Protein AF-A0A957XDF9-F1 (afdb_monomer_lite)

Sequence (101 aa):
LGELSLLGKLYEIPEYLFFYRNHEQQSWREYSTKRAVLAWYDPNRQHHFAFPQWRLLNKHLVSIQRVPLSAYERFRCYLCMGWWMRKRWRKLAKSLVLQEV

Radius of gyration: 17.84 Å; chains: 1; bounding box: 30×38×39 Å

Structure (mmCIF, N/CA/C/O backbone):
data_AF-A0A957XDF9-F1
#
_entry.id   AF-A0A957XDF9-F1
#
loop_
_atom_site.group_PDB
_atom_site.id
_atom_site.type_symbol
_atom_site.label_atom_id
_atom_site.label_alt_id
_atom_site.label_comp_id
_atom_site.label_asym_id
_atom_site.label_entity_id
_atom_site.label_seq_id
_atom_site.pdbx_PDB_ins_code
_atom_site.Cartn_x
_atom_site.Cartn_y
_atom_site.Cartn_z
_atom_site.occupancy
_atom_site.B_iso_or_equiv
_atom_site.auth_seq_id
_atom_site.auth_comp_id
_atom_site.auth_asym_id
_atom_site.auth_atom_id
_atom_site.pdbx_PDB_model_num
ATOM 1 N N . LEU A 1 1 ? -6.158 -3.031 0.840 1.00 73.81 1 LEU A N 1
ATOM 2 C CA . LEU A 1 1 ? -5.785 -3.105 2.272 1.00 73.81 1 LEU A CA 1
ATOM 3 C C . LEU A 1 1 ? -5.938 -1.771 2.996 1.00 73.81 1 LEU A C 1
ATOM 5 O O . LEU A 1 1 ? -6.633 -1.770 3.994 1.00 73.81 1 LEU A O 1
ATOM 9 N N . GLY A 1 2 ? -5.391 -0.651 2.497 1.00 85.75 2 GLY A N 1
ATOM 10 C CA . GLY A 1 2 ? -5.456 0.641 3.209 1.00 85.75 2 GLY A CA 1
ATOM 11 C C . GLY A 1 2 ? -6.854 1.075 3.681 1.00 85.75 2 GLY A C 1
ATOM 12 O O . GLY A 1 2 ? -7.014 1.436 4.836 1.00 85.75 2 GLY A O 1
ATOM 13 N N . GLU A 1 3 ? -7.877 0.987 2.826 1.00 92.75 3 GLU A N 1
ATOM 14 C CA . GLU A 1 3 ? -9.262 1.318 3.211 1.00 92.75 3 GLU A CA 1
ATOM 15 C C . GLU A 1 3 ? -9.826 0.371 4.278 1.00 92.75 3 GLU A C 1
ATOM 17 O O . GLU A 1 3 ? -10.375 0.820 5.276 1.00 92.75 3 GLU A O 1
ATOM 22 N N . LEU A 1 4 ? -9.613 -0.939 4.111 1.00 93.31 4 LEU A N 1
ATOM 23 C CA . LEU A 1 4 ? -10.065 -1.957 5.064 1.00 93.31 4 LEU A CA 1
ATOM 24 C C . LEU A 1 4 ? -9.437 -1.759 6.446 1.00 93.31 4 LEU A C 1
ATOM 26 O O . LEU A 1 4 ? -10.129 -1.863 7.449 1.00 93.31 4 LEU A O 1
ATOM 30 N N . SER A 1 5 ? -8.152 -1.398 6.505 1.00 91.94 5 SER A N 1
ATOM 31 C CA . SER A 1 5 ? -7.483 -1.109 7.778 1.00 91.94 5 SER A CA 1
ATOM 32 C C . SER A 1 5 ? -7.993 0.155 8.475 1.00 91.94 5 SER A C 1
ATOM 34 O O . SER A 1 5 ? -7.788 0.299 9.674 1.00 91.94 5 SER A O 1
ATOM 36 N N . LEU A 1 6 ? -8.632 1.079 7.746 1.00 93.94 6 LEU A N 1
ATOM 37 C CA . LEU A 1 6 ? -9.265 2.259 8.344 1.00 93.94 6 LEU A CA 1
ATOM 38 C C . LEU A 1 6 ? -10.668 1.946 8.885 1.00 93.94 6 LEU A C 1
ATOM 40 O O . LEU A 1 6 ? -11.140 2.657 9.763 1.00 93.94 6 LEU A O 1
ATOM 44 N N . LEU A 1 7 ? -11.325 0.898 8.375 1.00 93.81 7 LEU A N 1
ATOM 45 C CA . LEU A 1 7 ? -12.642 0.455 8.843 1.00 93.81 7 LEU A CA 1
ATOM 46 C C . LEU A 1 7 ? -12.572 -0.337 10.155 1.00 93.81 7 LEU A C 1
ATOM 48 O O . LEU A 1 7 ? -13.564 -0.411 10.873 1.00 93.81 7 LEU A O 1
ATOM 52 N N . GLY A 1 8 ? -11.423 -0.930 10.478 1.00 91.62 8 GLY A N 1
ATOM 53 C CA . GLY A 1 8 ? -11.257 -1.676 11.717 1.00 91.62 8 GLY A CA 1
ATOM 54 C C . GLY A 1 8 ? -10.022 -2.567 11.735 1.00 91.62 8 GLY A C 1
ATOM 55 O O . GLY A 1 8 ? -9.216 -2.593 10.803 1.00 91.62 8 GLY A O 1
ATOM 56 N N . LYS A 1 9 ? -9.875 -3.309 12.836 1.00 92.50 9 LYS A N 1
ATOM 57 C CA . LYS A 1 9 ? -8.794 -4.283 13.010 1.00 92.50 9 LYS A CA 1
ATOM 58 C C . LYS A 1 9 ? -9.053 -5.508 12.135 1.00 92.50 9 LYS A C 1
ATOM 60 O O . LYS A 1 9 ? -10.155 -6.046 12.127 1.00 92.50 9 LYS A O 1
ATOM 65 N N . LEU A 1 10 ? -8.015 -5.955 11.435 1.00 92.00 10 LEU A N 1
ATOM 66 C CA . LEU A 1 10 ? -8.023 -7.239 10.742 1.00 92.00 10 LEU A CA 1
ATOM 67 C C . LEU A 1 10 ? -7.738 -8.339 11.769 1.00 92.00 10 LEU A C 1
ATOM 69 O O . LEU A 1 10 ? -6.777 -8.224 12.529 1.00 92.00 10 LEU A O 1
ATOM 73 N N . TYR A 1 11 ? -8.583 -9.366 11.798 1.00 93.56 11 TYR A N 1
ATOM 74 C CA . TYR A 1 11 ? -8.391 -10.548 12.632 1.00 93.56 11 TYR A CA 1
ATOM 75 C C . TYR A 1 11 ? -7.767 -11.662 11.793 1.00 93.56 11 TYR A C 1
ATOM 77 O O . TYR A 1 11 ? -8.221 -11.926 10.678 1.00 93.56 11 TYR A O 1
ATOM 85 N N . GLU A 1 12 ? -6.712 -12.274 12.318 1.00 93.75 12 GLU A N 1
ATOM 86 C CA . GLU A 1 12 ? -6.029 -13.391 11.674 1.00 93.75 12 GLU A CA 1
ATOM 87 C C . GLU A 1 12 ? -6.658 -14.711 12.115 1.00 93.75 12 GLU A C 1
ATOM 89 O O . GLU A 1 12 ? -6.923 -14.926 13.296 1.00 93.75 12 GLU A O 1
ATOM 94 N N . ILE A 1 13 ? -6.901 -15.578 11.139 1.00 96.19 13 ILE A N 1
ATOM 95 C CA . ILE A 1 13 ? -7.430 -16.922 11.338 1.00 96.19 13 ILE A CA 1
ATOM 96 C C . ILE A 1 13 ? -6.217 -17.864 11.413 1.00 96.19 13 ILE A C 1
ATOM 98 O O . ILE A 1 13 ? -5.388 -17.810 10.501 1.00 96.19 13 ILE A O 1
ATOM 102 N N . PRO A 1 14 ? -6.063 -18.676 12.476 1.00 95.88 14 PRO A N 1
ATOM 103 C CA . PRO A 1 14 ? -4.861 -19.490 12.675 1.00 95.88 14 PRO A CA 1
ATOM 104 C C . PRO A 1 14 ? -4.713 -20.627 11.650 1.00 95.88 14 PRO A C 1
ATOM 106 O O . PRO A 1 14 ? -3.627 -21.183 11.495 1.00 95.88 14 PRO A O 1
ATOM 109 N N . GLU A 1 15 ? -5.784 -20.988 10.946 1.00 96.56 15 GLU A N 1
ATOM 110 C CA . GLU A 1 15 ? -5.788 -22.033 9.932 1.00 96.56 15 GLU A CA 1
ATOM 111 C C . GLU A 1 15 ? -5.203 -21.569 8.587 1.00 96.56 15 GLU A C 1
ATOM 113 O O . GLU A 1 15 ? -5.510 -20.497 8.058 1.00 96.56 15 GLU A O 1
ATOM 118 N N . TYR A 1 16 ? -4.421 -22.444 7.952 1.00 94.38 16 TYR A N 1
ATOM 119 C CA . TYR A 1 16 ? -3.948 -22.235 6.585 1.00 94.38 16 TYR A CA 1
ATOM 120 C C . TYR A 1 16 ? -5.077 -22.475 5.577 1.00 94.38 16 TYR A C 1
ATOM 122 O O . TYR A 1 16 ? -5.343 -23.606 5.176 1.00 94.38 16 TYR A O 1
ATOM 130 N N . LEU A 1 17 ? -5.729 -21.397 5.138 1.00 94.50 17 LEU A N 1
ATOM 131 C CA . LEU A 1 17 ? -6.836 -21.473 4.175 1.00 94.50 17 LEU A CA 1
ATOM 132 C C . LEU A 1 17 ? -6.381 -21.662 2.718 1.00 94.50 17 LEU A C 1
ATOM 134 O O . LEU A 1 17 ? -7.158 -22.114 1.881 1.00 94.50 17 LEU A O 1
ATOM 138 N N . PHE A 1 18 ? -5.134 -21.306 2.395 1.00 93.44 18 PHE A N 1
ATOM 139 C CA . PHE A 1 18 ? -4.609 -21.364 1.032 1.00 93.44 18 PHE A CA 1
ATOM 140 C C . PHE A 1 18 ? -3.162 -21.849 1.016 1.00 93.44 18 PHE A C 1
ATOM 142 O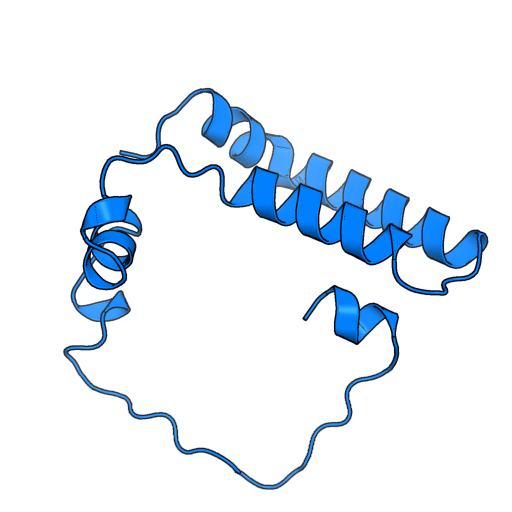 O . PHE A 1 18 ? -2.322 -21.353 1.766 1.00 93.44 18 PHE A O 1
ATOM 149 N N . PHE A 1 19 ? -2.848 -22.755 0.090 1.00 93.50 19 PHE A N 1
ATOM 150 C CA . PHE A 1 19 ? -1.473 -23.142 -0.208 1.00 93.50 19 PHE A CA 1
ATOM 151 C C . PHE A 1 19 ? -0.935 -22.300 -1.362 1.00 93.50 19 PHE A C 1
ATOM 153 O O . PHE A 1 19 ? -1.499 -22.273 -2.458 1.00 93.50 19 PHE A O 1
ATOM 160 N N . TYR A 1 20 ? 0.178 -21.610 -1.124 1.00 91.44 20 TYR A N 1
ATOM 161 C CA . TYR A 1 20 ? 0.860 -20.857 -2.167 1.00 91.44 20 TYR A CA 1
ATOM 162 C C . TYR A 1 20 ? 1.565 -21.812 -3.137 1.00 91.44 20 TYR A C 1
ATOM 164 O O . TYR A 1 20 ? 2.473 -22.548 -2.749 1.00 91.44 20 TYR A O 1
ATOM 172 N N . ARG A 1 21 ? 1.186 -21.784 -4.421 1.00 91.31 21 ARG A N 1
ATOM 173 C CA . ARG A 1 21 ? 1.891 -22.540 -5.462 1.00 91.31 21 ARG A CA 1
ATOM 174 C C . ARG A 1 21 ? 3.178 -21.817 -5.833 1.00 91.31 21 ARG A C 1
ATOM 176 O O . ARG A 1 21 ? 3.127 -20.795 -6.507 1.00 91.31 21 ARG A O 1
ATOM 183 N N . ASN A 1 22 ? 4.310 -22.387 -5.441 1.00 91.25 22 ASN A N 1
ATOM 184 C CA . ASN A 1 22 ? 5.646 -21.897 -5.752 1.00 91.25 22 ASN A CA 1
ATOM 185 C C . ASN A 1 22 ? 6.238 -22.695 -6.934 1.00 91.25 22 ASN A C 1
ATOM 187 O O . ASN A 1 22 ? 6.464 -23.891 -6.790 1.00 91.25 22 ASN A O 1
ATOM 191 N N . HIS A 1 23 ? 6.465 -22.064 -8.091 1.00 91.19 23 HIS A N 1
ATOM 192 C CA . HIS A 1 23 ? 7.048 -22.710 -9.280 1.00 91.19 23 HIS A CA 1
ATOM 193 C C . HIS A 1 23 ? 7.961 -21.744 -10.051 1.00 91.19 23 HIS A C 1
ATOM 195 O O . HIS A 1 23 ? 7.982 -20.545 -9.768 1.00 91.19 23 HIS A O 1
ATOM 201 N N . GLU A 1 24 ? 8.756 -22.258 -10.988 1.00 89.69 24 GLU A N 1
ATOM 202 C CA . GLU A 1 24 ? 9.759 -21.461 -11.708 1.00 89.69 24 GLU A CA 1
ATOM 203 C C . GLU A 1 24 ? 9.122 -20.462 -12.681 1.00 89.69 24 GLU A C 1
ATOM 205 O O . GLU A 1 24 ? 9.479 -19.290 -12.641 1.00 89.69 24 GLU A O 1
ATOM 210 N N . GLN A 1 25 ? 8.085 -20.862 -13.430 1.00 89.00 25 GLN A N 1
ATOM 211 C CA . GLN A 1 25 ? 7.411 -19.987 -14.410 1.00 89.00 25 GLN A CA 1
ATOM 212 C C . GLN A 1 25 ? 6.466 -18.937 -13.790 1.00 89.00 25 GLN A C 1
ATOM 214 O O . GLN A 1 25 ? 5.500 -18.497 -14.416 1.00 89.00 25 GLN A O 1
ATOM 219 N N . GLN A 1 26 ? 6.662 -18.563 -12.526 1.00 90.69 26 GLN A N 1
ATOM 220 C CA . GLN A 1 26 ? 5.908 -17.458 -11.945 1.00 90.69 26 GLN A CA 1
ATOM 221 C C . GLN A 1 26 ? 6.331 -16.153 -12.614 1.00 90.69 26 GLN A C 1
ATOM 223 O O . GLN A 1 26 ? 7.518 -15.883 -12.754 1.00 90.69 26 GLN A O 1
ATOM 228 N N . SER A 1 27 ? 5.370 -15.297 -12.962 1.00 88.62 27 SER A N 1
ATOM 229 C CA . SER A 1 27 ? 5.640 -14.070 -13.726 1.00 88.62 27 SER A CA 1
ATOM 230 C C . SER A 1 27 ? 6.698 -13.159 -13.095 1.00 88.62 27 SER A C 1
ATOM 232 O O . SER A 1 27 ? 7.507 -12.569 -13.797 1.00 88.62 27 SER A O 1
ATOM 234 N N . TRP A 1 28 ? 6.761 -13.069 -11.768 1.00 83.94 28 TRP A N 1
ATOM 235 C CA . TRP A 1 28 ? 7.770 -12.259 -11.077 1.00 83.94 28 TRP A CA 1
ATOM 236 C C . TRP A 1 28 ? 9.169 -12.902 -11.017 1.00 83.94 28 TRP A C 1
ATOM 238 O O . TRP A 1 28 ? 10.117 -12.216 -10.642 1.00 83.94 28 TRP A O 1
ATOM 248 N N . ARG A 1 29 ? 9.297 -14.194 -11.349 1.00 87.75 29 ARG A N 1
ATOM 249 C CA . ARG A 1 29 ? 10.575 -14.911 -11.498 1.00 87.75 29 ARG A CA 1
ATOM 250 C C . ARG A 1 29 ? 11.054 -14.920 -12.938 1.00 87.75 29 ARG A C 1
ATOM 252 O O . ARG A 1 29 ? 12.225 -14.662 -13.182 1.00 87.75 29 ARG A O 1
ATOM 259 N N . GLU A 1 30 ? 10.132 -15.183 -13.858 1.00 88.56 30 GLU A N 1
ATOM 260 C CA . GLU A 1 30 ? 10.396 -15.247 -15.295 1.00 88.56 30 GLU A CA 1
ATOM 261 C C . GLU A 1 30 ? 10.831 -13.882 -15.852 1.00 88.56 30 GLU A C 1
ATOM 263 O O . GLU A 1 30 ? 11.717 -13.790 -16.698 1.00 88.56 30 GLU A O 1
ATOM 268 N N . TYR A 1 31 ? 10.238 -12.792 -15.352 1.00 87.38 31 TYR A N 1
ATOM 269 C CA . TYR A 1 31 ? 10.498 -11.445 -15.851 1.00 87.38 31 TYR A CA 1
ATOM 270 C C . TYR A 1 31 ? 11.263 -10.593 -14.834 1.00 87.38 31 TYR A C 1
ATOM 272 O O . TYR A 1 31 ? 10.795 -10.329 -13.727 1.00 87.38 31 TYR A O 1
ATOM 280 N N . SER A 1 32 ? 12.422 -10.076 -15.248 1.00 82.56 32 SER A N 1
ATOM 281 C CA . SER A 1 32 ? 13.307 -9.253 -14.410 1.00 82.56 32 SER A CA 1
ATOM 282 C C . SER A 1 32 ? 12.831 -7.806 -14.231 1.00 82.56 32 SER A C 1
ATOM 284 O O . SER A 1 32 ? 13.202 -7.142 -13.259 1.00 82.56 32 SER A O 1
ATOM 286 N N . THR A 1 33 ? 11.996 -7.297 -15.143 1.00 83.81 33 THR A N 1
ATOM 287 C CA . THR A 1 33 ? 11.499 -5.916 -15.103 1.00 83.81 33 THR A CA 1
ATOM 288 C C . THR A 1 33 ? 10.013 -5.861 -14.786 1.00 83.81 33 THR A C 1
ATOM 290 O O . THR A 1 33 ? 9.205 -6.664 -15.254 1.00 83.81 33 THR A O 1
ATOM 293 N N . LYS A 1 34 ? 9.609 -4.835 -14.029 1.00 79.00 34 LYS A N 1
ATOM 294 C CA . LYS A 1 34 ? 8.192 -4.598 -13.715 1.00 79.00 34 LYS A CA 1
ATOM 295 C C . LYS A 1 34 ? 7.349 -4.398 -14.970 1.00 79.00 34 LYS A C 1
ATOM 297 O O . LYS A 1 34 ? 6.181 -4.766 -14.971 1.00 79.00 34 LYS A O 1
ATOM 302 N N . ARG A 1 35 ? 7.930 -3.819 -16.023 1.00 78.50 35 ARG A N 1
ATOM 303 C CA . ARG A 1 35 ? 7.253 -3.618 -17.303 1.00 78.50 35 ARG A CA 1
ATOM 304 C C . ARG A 1 35 ? 6.964 -4.943 -18.001 1.00 78.50 35 ARG A C 1
ATOM 306 O O . ARG A 1 35 ? 5.845 -5.126 -18.460 1.00 78.50 35 ARG A O 1
ATOM 313 N N . ALA A 1 36 ? 7.926 -5.864 -18.023 1.00 83.56 36 ALA A N 1
ATO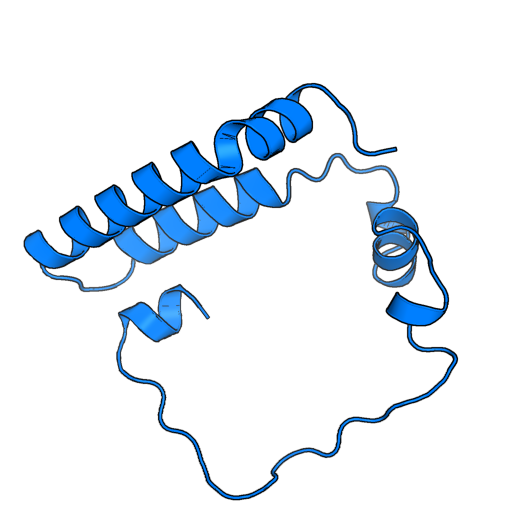M 314 C CA . ALA A 1 36 ? 7.726 -7.195 -18.584 1.00 83.56 36 ALA A CA 1
ATOM 315 C C . ALA A 1 36 ? 6.689 -7.998 -17.779 1.00 83.56 36 ALA A C 1
ATOM 317 O O . ALA A 1 36 ? 5.777 -8.570 -18.367 1.00 83.56 36 ALA A O 1
ATOM 318 N N . VAL A 1 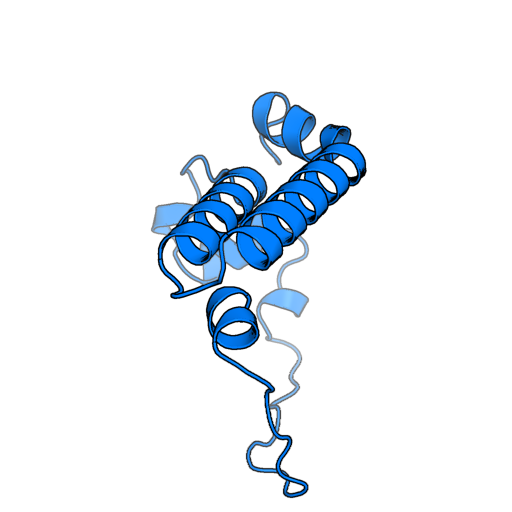37 ? 6.730 -7.925 -16.440 1.00 86.50 37 VAL A N 1
ATOM 319 C CA . VAL A 1 37 ? 5.675 -8.507 -15.586 1.00 86.50 37 VAL A CA 1
ATOM 320 C C . VAL A 1 37 ? 4.301 -7.910 -15.918 1.00 86.50 37 VAL A C 1
ATOM 322 O O . VAL A 1 37 ? 3.324 -8.640 -16.038 1.00 86.50 37 VAL A O 1
ATOM 325 N N . LEU A 1 38 ? 4.194 -6.587 -16.070 1.00 83.31 38 LEU A N 1
ATOM 326 C CA . LEU A 1 38 ? 2.926 -5.928 -16.405 1.00 83.31 38 LEU A CA 1
ATOM 327 C C . LEU A 1 38 ? 2.417 -6.303 -17.801 1.00 83.31 38 LEU A C 1
ATOM 329 O O . LEU A 1 38 ? 1.219 -6.529 -17.945 1.00 83.31 38 LEU A O 1
ATOM 333 N N . ALA A 1 39 ? 3.304 -6.394 -18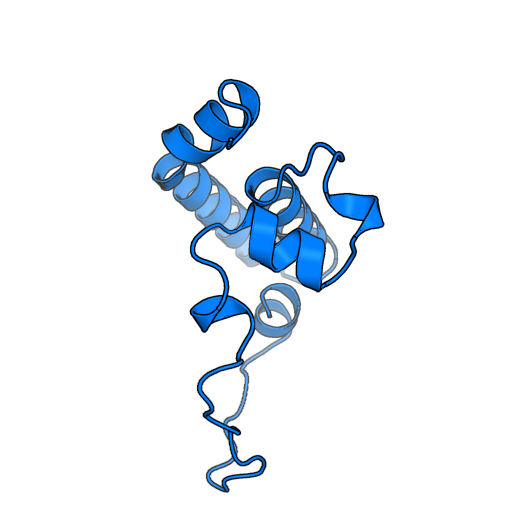.794 1.00 84.88 39 ALA A N 1
ATOM 334 C CA . ALA A 1 39 ? 2.964 -6.832 -20.147 1.00 84.88 39 ALA A CA 1
ATOM 335 C C . ALA A 1 39 ? 2.486 -8.293 -20.173 1.00 84.88 39 ALA A C 1
ATOM 337 O O . ALA A 1 39 ? 1.596 -8.624 -20.948 1.00 84.88 39 ALA A O 1
ATOM 338 N N . TRP A 1 40 ? 3.011 -9.144 -19.285 1.00 86.44 40 TRP A N 1
ATOM 339 C CA . TRP A 1 40 ? 2.508 -10.506 -19.099 1.00 86.44 40 TRP A CA 1
ATOM 340 C C . TRP A 1 40 ? 1.068 -10.539 -18.565 1.00 86.44 40 TRP A C 1
ATOM 342 O O . TRP A 1 40 ? 0.276 -11.370 -18.997 1.00 86.44 40 TRP A O 1
ATOM 352 N N . TYR A 1 41 ? 0.703 -9.628 -17.652 1.00 86.25 41 TYR A N 1
ATOM 353 C CA . TYR A 1 41 ? -0.671 -9.532 -17.135 1.00 86.25 41 TYR A CA 1
ATOM 354 C C . TYR A 1 41 ? -1.654 -8.899 -18.127 1.00 86.25 41 TYR A C 1
ATOM 356 O O . TYR A 1 41 ? -2.814 -9.298 -18.175 1.00 86.25 41 TYR A O 1
ATOM 364 N N . ASP A 1 42 ? -1.226 -7.871 -18.855 1.00 86.38 42 ASP A N 1
ATOM 365 C CA . ASP A 1 42 ? -2.049 -7.162 -19.835 1.00 86.38 42 ASP A CA 1
ATOM 366 C C . ASP A 1 42 ? -1.144 -6.628 -20.961 1.00 86.38 42 ASP A C 1
ATOM 368 O O . ASP A 1 42 ? -0.521 -5.568 -20.797 1.00 86.38 42 ASP A O 1
ATOM 372 N N . PRO A 1 43 ? -1.065 -7.335 -22.106 1.00 83.62 43 PRO A N 1
ATOM 373 C CA . PRO A 1 43 ? -0.207 -6.947 -23.226 1.00 83.62 43 PRO A CA 1
ATOM 374 C C . PRO A 1 43 ? -0.527 -5.548 -23.758 1.00 83.62 43 PRO A C 1
ATOM 376 O O . PRO A 1 43 ? 0.371 -4.802 -24.147 1.00 83.62 43 PRO A O 1
ATOM 379 N N . ASN A 1 44 ? -1.796 -5.133 -23.686 1.00 82.06 44 ASN A N 1
ATOM 380 C CA . ASN A 1 44 ? -2.223 -3.824 -24.169 1.00 82.06 44 ASN A CA 1
ATOM 381 C C . ASN A 1 44 ? -1.679 -2.687 -23.293 1.00 82.06 44 ASN A C 1
ATOM 383 O O . ASN A 1 44 ? -1.559 -1.558 -23.758 1.00 82.06 44 ASN A O 1
ATOM 387 N N . ARG A 1 45 ? -1.290 -2.958 -22.037 1.00 71.62 45 ARG A N 1
ATOM 388 C CA . ARG A 1 45 ? -0.725 -1.958 -21.110 1.00 71.62 45 ARG A CA 1
ATOM 389 C C . ARG A 1 45 ? 0.774 -1.740 -21.255 1.00 71.62 45 ARG A C 1
ATOM 391 O O . ARG A 1 45 ? 1.307 -0.858 -20.582 1.00 71.62 45 ARG A O 1
ATOM 398 N N . GLN A 1 46 ? 1.451 -2.466 -22.145 1.00 67.12 46 GLN A N 1
ATOM 399 C CA . GLN A 1 46 ? 2.900 -2.371 -22.335 1.00 67.12 46 GLN A CA 1
ATOM 400 C C . GLN A 1 46 ? 3.379 -0.962 -22.734 1.00 67.12 46 GLN A C 1
ATOM 402 O O . GLN A 1 46 ? 4.525 -0.604 -22.443 1.00 67.12 46 GLN A O 1
ATOM 407 N N . HIS A 1 47 ? 2.520 -0.156 -23.365 1.00 63.41 47 HIS A N 1
ATOM 408 C CA . HIS A 1 47 ? 2.851 1.185 -23.871 1.00 63.41 47 HIS A CA 1
ATOM 409 C C . HIS A 1 47 ? 2.151 2.329 -23.126 1.00 63.41 47 HIS A C 1
ATOM 411 O O . HIS A 1 47 ? 2.366 3.494 -23.454 1.00 63.41 47 HIS A O 1
ATOM 417 N N . HIS A 1 48 ? 1.338 2.028 -22.110 1.00 65.12 48 HIS A N 1
ATOM 418 C CA . HIS A 1 48 ? 0.639 3.066 -21.360 1.00 65.12 48 HIS A CA 1
ATOM 419 C C . HIS A 1 48 ? 1.507 3.641 -20.244 1.00 65.12 48 HIS A C 1
ATOM 421 O O . HIS A 1 48 ? 2.124 2.921 -19.458 1.00 65.12 48 HIS A O 1
ATOM 427 N N . PHE A 1 49 ? 1.475 4.966 -20.129 1.00 66.94 49 PHE A N 1
ATOM 428 C CA . PHE A 1 49 ? 2.061 5.696 -19.016 1.00 66.94 49 PHE A CA 1
ATOM 429 C C . PHE A 1 49 ? 1.344 5.326 -17.717 1.00 66.94 49 PHE A C 1
ATOM 431 O O . PHE A 1 49 ? 0.245 5.800 -17.422 1.00 66.94 49 PHE A O 1
ATOM 438 N N . ALA A 1 50 ? 1.965 4.456 -16.927 1.00 70.12 50 ALA A N 1
ATOM 439 C CA . ALA A 1 50 ? 1.511 4.167 -15.583 1.00 70.12 50 ALA A CA 1
ATOM 440 C C . ALA A 1 50 ? 2.244 5.084 -14.602 1.00 70.12 50 ALA A C 1
ATOM 442 O O . ALA A 1 50 ? 3.471 5.137 -14.586 1.00 70.12 50 ALA A O 1
ATOM 443 N N . PHE A 1 51 ? 1.495 5.724 -13.702 1.00 82.00 51 PHE A N 1
ATOM 444 C CA . PHE A 1 51 ? 2.043 6.401 -12.525 1.00 82.00 51 PHE A CA 1
ATOM 445 C C . PHE A 1 51 ? 1.639 5.634 -11.256 1.00 82.00 51 PHE A C 1
ATOM 447 O O . PHE A 1 51 ? 0.754 6.086 -10.521 1.00 82.00 51 PHE A O 1
ATOM 454 N N . PRO A 1 52 ? 2.221 4.448 -10.965 1.00 82.38 52 PRO A N 1
ATOM 455 C CA . PRO A 1 52 ? 1.730 3.592 -9.888 1.00 82.38 52 PRO A CA 1
ATOM 456 C C . PRO A 1 52 ? 1.779 4.273 -8.523 1.00 82.38 52 PRO A C 1
ATOM 458 O O . PRO A 1 52 ? 0.861 4.106 -7.728 1.00 82.38 52 PRO A O 1
ATOM 461 N N . GLN A 1 53 ? 2.827 5.059 -8.259 1.00 87.38 53 GLN A N 1
ATOM 462 C CA . GLN A 1 53 ? 3.029 5.715 -6.966 1.00 87.38 53 GLN A CA 1
ATOM 463 C C . GLN A 1 53 ? 2.048 6.872 -6.750 1.00 87.38 53 GLN A C 1
ATOM 465 O O . GLN A 1 53 ? 1.461 6.974 -5.675 1.00 87.38 53 GLN A O 1
ATOM 470 N N . TRP A 1 54 ? 1.813 7.688 -7.781 1.00 89.44 54 TRP A N 1
ATOM 471 C CA . TRP A 1 54 ? 0.812 8.758 -7.747 1.00 89.44 54 TRP A CA 1
ATOM 472 C C . TRP A 1 54 ? -0.605 8.204 -7.662 1.00 89.44 54 TRP A C 1
ATOM 474 O O . TRP A 1 54 ? -1.406 8.664 -6.852 1.00 89.44 54 TRP A O 1
ATOM 484 N N . ARG A 1 55 ? -0.901 7.152 -8.434 1.00 89.81 55 ARG A N 1
ATOM 485 C CA . ARG A 1 55 ? -2.184 6.454 -8.352 1.00 89.81 55 ARG A CA 1
ATOM 486 C C . ARG A 1 55 ? -2.406 5.880 -6.956 1.00 89.81 55 ARG A C 1
ATOM 488 O O . ARG A 1 55 ? -3.500 6.019 -6.424 1.00 89.81 55 ARG A O 1
ATOM 495 N N . LEU A 1 56 ? -1.386 5.266 -6.357 1.00 90.25 56 LEU A N 1
ATOM 496 C CA . LEU A 1 56 ? -1.459 4.727 -5.000 1.00 90.25 56 LEU A CA 1
ATOM 497 C C . LEU A 1 56 ? -1.711 5.832 -3.965 1.00 90.25 56 LEU A C 1
ATOM 499 O O . LEU A 1 56 ? -2.594 5.671 -3.127 1.00 90.25 56 LEU A O 1
ATOM 503 N N . LEU A 1 57 ? -0.993 6.957 -4.058 1.00 92.94 57 LEU A N 1
ATOM 504 C CA . LEU A 1 57 ? -1.213 8.121 -3.197 1.00 92.94 57 LEU A CA 1
ATOM 505 C C . LEU A 1 57 ? -2.659 8.616 -3.308 1.00 92.94 57 LEU A C 1
ATOM 507 O O . LEU A 1 57 ? -3.343 8.723 -2.295 1.00 92.94 57 LEU A O 1
ATOM 511 N N . ASN A 1 58 ? -3.149 8.838 -4.531 1.00 93.81 58 ASN A N 1
ATOM 512 C CA . ASN A 1 58 ? -4.521 9.284 -4.758 1.00 93.81 58 ASN A CA 1
ATOM 513 C C . ASN A 1 58 ? -5.543 8.296 -4.174 1.00 93.81 58 ASN A C 1
ATOM 515 O O . ASN A 1 58 ? -6.465 8.697 -3.472 1.00 93.81 58 ASN A O 1
ATOM 519 N N . LYS A 1 59 ? -5.354 6.988 -4.393 1.00 95.06 59 LYS A N 1
ATOM 520 C CA . LYS A 1 59 ? -6.244 5.967 -3.824 1.00 95.06 59 LYS A CA 1
ATOM 521 C C . LYS A 1 59 ? -6.256 6.003 -2.296 1.00 95.06 59 LYS A C 1
ATOM 523 O O . LYS A 1 59 ? -7.332 5.909 -1.724 1.00 95.06 59 LYS A O 1
ATOM 528 N N . HIS A 1 60 ? -5.115 6.214 -1.640 1.00 94.81 60 HIS A N 1
ATOM 529 C CA . HIS A 1 60 ? -5.088 6.387 -0.186 1.00 94.81 60 HIS A CA 1
ATOM 530 C C . HIS A 1 60 ? -5.841 7.637 0.278 1.00 94.81 60 HIS A C 1
ATOM 532 O O . HIS A 1 60 ? -6.615 7.545 1.227 1.00 94.81 60 HIS A O 1
ATOM 538 N N . LEU A 1 61 ? -5.659 8.779 -0.392 1.00 95.56 61 LEU A N 1
ATOM 539 C CA . LEU A 1 61 ? -6.366 10.019 -0.049 1.00 95.56 61 LEU A CA 1
ATOM 540 C C . LEU A 1 61 ? -7.886 9.870 -0.208 1.00 95.56 61 LEU A C 1
ATOM 542 O O . LEU A 1 61 ? -8.635 10.272 0.680 1.00 95.56 61 LEU A O 1
ATOM 546 N N . VAL A 1 62 ? -8.330 9.231 -1.295 1.00 96.00 62 VAL A N 1
ATOM 547 C CA . VAL A 1 62 ? -9.746 8.914 -1.531 1.00 96.00 62 VAL A CA 1
ATOM 548 C C . VAL A 1 62 ? -10.287 7.979 -0.448 1.00 96.00 62 VAL A C 1
ATOM 550 O O . VAL A 1 62 ? -11.359 8.239 0.092 1.00 96.00 62 VAL A O 1
ATOM 553 N N . SER A 1 63 ? -9.550 6.928 -0.077 1.00 95.81 63 SER A N 1
ATOM 554 C CA . SER A 1 63 ? -9.975 6.016 0.991 1.00 95.81 63 SER A CA 1
ATOM 555 C C . SER A 1 63 ? -10.096 6.719 2.351 1.00 95.81 63 SER A C 1
ATOM 557 O O . SER A 1 63 ? -11.062 6.470 3.063 1.00 95.81 63 SER A O 1
ATOM 559 N N . ILE A 1 64 ? -9.177 7.631 2.702 1.00 96.00 64 ILE A N 1
ATOM 560 C CA . ILE A 1 64 ? -9.254 8.427 3.948 1.00 96.00 64 ILE A CA 1
ATOM 561 C C . ILE A 1 64 ? -10.528 9.280 3.987 1.00 96.00 64 ILE A C 1
ATOM 563 O O . ILE A 1 64 ? -11.140 9.421 5.043 1.00 96.00 64 ILE A O 1
ATOM 567 N N . GLN A 1 65 ? -10.928 9.839 2.842 1.00 94.38 65 GLN A N 1
ATOM 568 C CA . GLN A 1 65 ? -12.132 10.662 2.741 1.00 94.38 65 GLN A CA 1
ATOM 569 C C . GLN A 1 65 ? -13.420 9.831 2.783 1.00 94.38 65 GLN A C 1
ATOM 571 O O . GLN A 1 65 ? -14.437 10.299 3.289 1.00 94.38 65 GLN A O 1
ATOM 576 N N . ARG A 1 66 ? -13.393 8.617 2.225 1.00 95.38 66 ARG A N 1
ATOM 577 C CA . ARG A 1 66 ? -14.571 7.752 2.096 1.00 95.38 66 ARG A CA 1
ATOM 578 C C . ARG A 1 66 ? -14.952 7.047 3.399 1.00 95.38 66 ARG A C 1
ATOM 580 O O . ARG A 1 66 ? -16.134 6.814 3.634 1.00 95.38 66 ARG A O 1
ATOM 587 N N . VAL A 1 67 ? -13.971 6.666 4.214 1.00 95.62 67 VAL A N 1
ATOM 588 C CA . VAL A 1 67 ? -14.208 5.924 5.461 1.00 95.62 67 VAL A CA 1
ATOM 589 C C . VAL A 1 67 ? -14.789 6.863 6.530 1.00 95.62 67 VAL A C 1
ATOM 591 O O . VAL A 1 67 ? -14.320 8.000 6.646 1.00 95.62 67 VAL A O 1
ATOM 594 N N . PRO A 1 68 ? -15.776 6.418 7.335 1.00 94.81 68 PRO A N 1
ATOM 595 C CA . PRO A 1 68 ? -16.381 7.224 8.399 1.00 94.81 68 PRO A CA 1
ATOM 596 C C . PRO A 1 68 ? -15.434 7.402 9.603 1.00 94.81 68 PRO A C 1
ATOM 598 O O . PRO A 1 68 ? -15.667 6.881 10.686 1.00 94.81 68 PRO A O 1
ATOM 601 N N . LEU A 1 69 ? -14.340 8.140 9.406 1.00 94.31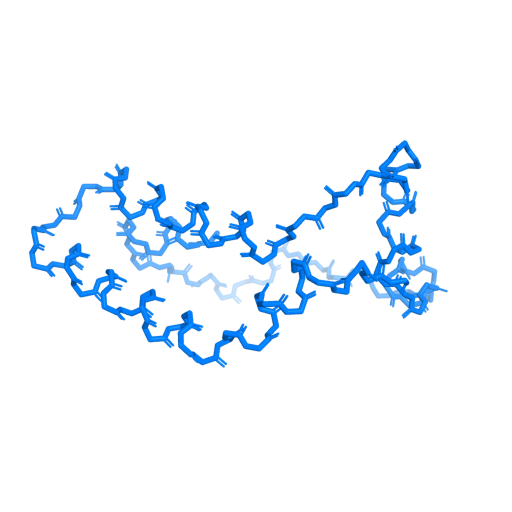 69 LEU A N 1
ATOM 602 C CA . LEU A 1 69 ? -13.376 8.508 10.446 1.00 94.31 69 LEU A CA 1
ATOM 603 C C . LEU A 1 69 ? -13.817 9.772 11.186 1.00 94.31 69 LEU A C 1
ATOM 605 O O . LEU A 1 69 ? -14.368 10.692 10.566 1.00 94.31 69 LEU A O 1
ATOM 609 N N . SER A 1 70 ? -13.461 9.872 12.471 1.00 95.81 70 SER A N 1
ATOM 610 C CA . SER A 1 70 ? -13.541 11.140 13.201 1.00 95.81 70 SER A CA 1
ATOM 611 C C . SER A 1 70 ? -12.620 12.195 12.571 1.00 95.81 70 SER A C 1
ATOM 613 O O . SER A 1 70 ? -11.627 11.875 11.908 1.00 95.81 70 SER A O 1
ATOM 615 N N . ALA A 1 71 ? -12.914 13.480 12.791 1.00 96.50 71 ALA A N 1
ATOM 616 C CA . ALA A 1 71 ? -12.095 14.571 12.253 1.00 96.50 71 ALA A CA 1
ATOM 617 C C . ALA A 1 71 ? -10.625 14.474 12.707 1.00 96.50 71 ALA A C 1
ATOM 619 O O . ALA A 1 71 ? -9.707 14.686 11.911 1.00 96.50 71 ALA A O 1
ATOM 620 N N . TYR A 1 72 ? -10.405 14.084 13.966 1.00 96.88 72 TYR A N 1
ATOM 621 C CA . TYR A 1 72 ? -9.072 13.900 14.534 1.00 96.88 72 TYR A CA 1
ATOM 622 C C . TYR A 1 72 ? -8.306 12.755 13.858 1.00 96.88 72 TYR A C 1
ATOM 624 O O . TYR A 1 72 ? -7.159 12.927 13.443 1.00 96.88 72 TYR A O 1
ATOM 632 N N . GLU A 1 73 ? -8.933 11.589 13.687 1.00 95.56 73 GLU A N 1
ATOM 633 C CA . GLU A 1 73 ? -8.301 10.446 13.018 1.00 95.56 73 GLU A CA 1
ATOM 634 C C . GLU A 1 73 ? -7.986 10.749 11.560 1.00 95.56 73 GLU A C 1
ATOM 636 O O . GLU A 1 73 ? -6.877 10.469 11.102 1.00 95.56 73 GLU A O 1
ATOM 641 N N . ARG A 1 74 ? -8.920 11.397 10.859 1.00 96.69 74 ARG A N 1
ATOM 642 C CA . ARG A 1 74 ? -8.730 11.816 9.472 1.00 96.69 74 ARG A CA 1
ATOM 643 C C . ARG A 1 74 ? -7.522 12.740 9.328 1.00 96.69 74 ARG A C 1
ATOM 645 O O . ARG A 1 74 ? -6.679 12.514 8.460 1.00 96.69 74 ARG A O 1
ATOM 652 N N . PHE A 1 75 ? -7.391 13.732 10.211 1.00 97.06 75 PHE A N 1
ATOM 653 C CA . PHE A 1 75 ? -6.232 14.623 10.234 1.00 97.06 75 PHE A CA 1
ATOM 654 C C . PHE A 1 75 ? -4.921 13.855 10.453 1.00 97.06 75 PHE A C 1
ATOM 656 O O . PHE A 1 75 ? -3.965 14.038 9.696 1.00 97.06 75 PHE A O 1
ATOM 663 N N . ARG A 1 76 ? -4.878 12.922 11.416 1.00 96.94 76 ARG A N 1
ATOM 664 C CA . ARG A 1 76 ? -3.693 12.069 11.629 1.00 96.94 76 ARG A CA 1
ATOM 665 C C . ARG A 1 76 ? -3.354 11.216 10.405 1.00 96.94 76 ARG A C 1
ATOM 667 O O . ARG A 1 76 ? -2.175 11.065 10.080 1.00 96.94 76 ARG A O 1
ATOM 674 N N . CYS A 1 77 ? -4.352 10.683 9.701 1.00 96.25 77 CYS A N 1
ATOM 675 C CA . CYS A 1 77 ? -4.132 9.943 8.459 1.00 96.25 77 CYS A CA 1
ATOM 676 C C . CYS A 1 77 ? -3.508 10.832 7.375 1.00 96.25 77 CYS A C 1
ATOM 678 O O . CYS A 1 77 ? -2.559 10.403 6.715 1.00 96.25 77 CYS A O 1
ATOM 680 N N . TYR A 1 78 ? -3.964 12.078 7.230 1.00 96.69 78 TYR A N 1
ATOM 681 C CA . TYR A 1 78 ? -3.350 13.026 6.298 1.00 96.69 78 TYR A CA 1
ATOM 682 C C . TYR A 1 78 ? -1.918 13.397 6.687 1.00 96.69 78 TYR A C 1
ATOM 684 O O . TYR A 1 78 ? -1.047 13.413 5.816 1.00 96.69 78 TYR A O 1
ATOM 692 N N . LEU A 1 79 ? -1.629 13.599 7.976 1.00 97.31 79 LEU A N 1
ATOM 693 C CA . LEU A 1 79 ? -0.253 13.789 8.451 1.00 97.31 79 LEU A CA 1
ATOM 694 C C . LEU A 1 79 ? 0.641 12.592 8.103 1.00 97.31 79 LEU A C 1
ATOM 696 O O . LEU A 1 79 ? 1.760 12.768 7.614 1.00 97.31 79 LEU A O 1
ATOM 700 N N . CYS A 1 80 ? 0.136 11.371 8.292 1.00 95.62 80 CYS A N 1
ATOM 701 C CA . CYS A 1 80 ? 0.843 10.149 7.918 1.00 95.62 80 CYS A CA 1
ATOM 702 C C . CYS A 1 80 ? 1.112 10.085 6.402 1.00 95.62 80 CYS A C 1
ATOM 704 O O . CYS A 1 80 ? 2.224 9.751 5.984 1.00 95.62 80 CYS A O 1
ATOM 706 N N . MET A 1 81 ? 0.142 10.475 5.567 1.00 95.19 81 MET A N 1
ATOM 707 C CA . MET A 1 81 ? 0.332 10.563 4.113 1.00 95.19 81 MET A CA 1
ATOM 708 C C . MET A 1 81 ? 1.353 11.637 3.722 1.00 95.19 81 MET A C 1
ATOM 710 O O . MET A 1 81 ? 2.198 11.381 2.864 1.00 95.19 81 MET A O 1
ATOM 714 N N . GLY A 1 82 ? 1.350 12.795 4.387 1.00 96.12 82 GLY A N 1
ATOM 715 C CA . GLY A 1 82 ? 2.358 13.840 4.195 1.00 96.12 82 GLY A CA 1
ATOM 716 C C . GLY A 1 82 ? 3.767 13.354 4.546 1.00 96.12 82 GLY A C 1
ATOM 717 O O . GLY A 1 82 ? 4.712 13.540 3.774 1.00 96.12 82 GLY A O 1
ATOM 718 N N . TRP A 1 83 ? 3.912 12.637 5.663 1.00 96.25 83 TRP A N 1
ATOM 719 C CA . TRP A 1 83 ? 5.175 12.002 6.041 1.00 96.25 83 TRP A CA 1
ATOM 720 C C . TRP A 1 83 ? 5.623 10.943 5.024 1.00 96.25 83 TRP A C 1
ATOM 722 O O . TRP A 1 83 ? 6.790 10.925 4.623 1.00 96.25 83 TRP A O 1
ATOM 732 N N . TRP A 1 84 ? 4.708 10.085 4.565 1.00 94.56 84 TRP A N 1
ATOM 733 C CA . TRP A 1 84 ? 4.986 9.063 3.551 1.00 94.56 84 TRP A CA 1
ATOM 734 C C . TRP A 1 84 ? 5.453 9.692 2.236 1.00 94.56 84 TRP A C 1
ATOM 736 O O . TRP A 1 84 ? 6.452 9.252 1.658 1.00 94.56 84 TRP A O 1
ATOM 746 N N . MET A 1 85 ? 4.775 10.757 1.802 1.00 94.56 85 MET A N 1
ATOM 747 C CA . MET A 1 85 ? 5.109 11.510 0.598 1.00 94.56 85 MET A CA 1
ATOM 748 C C . MET A 1 85 ? 6.496 12.135 0.733 1.00 94.56 85 MET A C 1
ATOM 750 O O . MET A 1 85 ? 7.340 11.934 -0.137 1.00 94.56 85 MET A O 1
ATOM 754 N N . ARG A 1 86 ? 6.790 12.780 1.869 1.00 95.25 86 ARG A N 1
ATOM 755 C CA . ARG A 1 86 ? 8.123 13.315 2.171 1.00 95.25 86 ARG A CA 1
ATOM 756 C C . ARG A 1 86 ? 9.191 12.228 2.189 1.00 95.25 86 ARG A C 1
ATOM 758 O O . ARG A 1 86 ? 10.295 12.472 1.736 1.00 95.25 86 ARG A O 1
ATOM 765 N N . LYS A 1 87 ? 8.914 11.016 2.670 1.00 93.56 87 LYS A N 1
ATOM 766 C CA . LYS A 1 87 ? 9.898 9.917 2.641 1.00 93.56 87 LYS A CA 1
ATOM 767 C C . LYS A 1 87 ? 10.138 9.386 1.220 1.00 93.56 87 LYS A C 1
ATOM 769 O O . LYS A 1 87 ? 11.223 8.889 0.923 1.00 93.56 87 LYS A O 1
ATOM 774 N N . ARG A 1 88 ? 9.143 9.485 0.333 1.00 91.31 88 ARG A N 1
ATOM 775 C CA . ARG A 1 88 ? 9.174 8.932 -1.034 1.00 91.31 88 ARG A CA 1
ATOM 776 C C . ARG A 1 88 ? 9.276 9.980 -2.141 1.00 91.31 88 ARG A C 1
ATOM 778 O O . ARG A 1 88 ? 9.232 9.605 -3.310 1.00 91.31 88 ARG A O 1
ATOM 785 N N . TRP A 1 89 ? 9.487 11.249 -1.799 1.00 90.81 89 TRP A N 1
ATOM 786 C CA . TRP A 1 89 ? 9.450 12.372 -2.738 1.00 90.81 89 TRP A CA 1
ATOM 787 C C . TRP A 1 89 ? 10.359 12.169 -3.952 1.00 90.81 89 TRP A C 1
ATOM 789 O O . TRP A 1 89 ? 9.935 12.419 -5.071 1.00 90.81 89 TRP A O 1
ATOM 799 N N . ARG A 1 90 ? 11.566 11.610 -3.767 1.00 89.38 90 ARG A N 1
ATOM 800 C CA . ARG A 1 90 ? 12.486 11.314 -4.878 1.00 89.38 90 ARG A CA 1
ATOM 801 C C . ARG A 1 90 ? 11.897 10.315 -5.867 1.00 89.38 90 ARG A C 1
ATOM 803 O O . ARG A 1 90 ? 12.095 10.468 -7.059 1.00 89.38 90 ARG A O 1
ATOM 810 N N . LYS A 1 91 ? 11.196 9.283 -5.391 1.00 84.44 91 LYS A N 1
ATOM 811 C CA . LYS A 1 91 ? 10.576 8.274 -6.263 1.00 84.44 91 LYS A CA 1
ATOM 812 C C . LYS A 1 91 ? 9.325 8.824 -6.949 1.00 84.44 91 LYS A C 1
ATOM 814 O O . LYS A 1 91 ? 9.132 8.550 -8.126 1.00 84.44 91 LYS A O 1
ATOM 819 N N . LEU A 1 92 ? 8.547 9.651 -6.250 1.00 86.62 92 LEU A N 1
ATOM 820 C CA . LEU A 1 92 ? 7.397 10.354 -6.822 1.00 86.62 92 LEU A CA 1
ATOM 821 C C . LEU A 1 92 ? 7.835 11.347 -7.908 1.00 86.62 92 LEU A C 1
ATOM 823 O O . LEU A 1 92 ? 7.316 11.293 -9.019 1.00 86.62 92 LEU A O 1
ATOM 827 N N . ALA A 1 93 ? 8.846 12.172 -7.626 1.00 87.06 93 ALA A N 1
ATOM 828 C CA . ALA A 1 93 ? 9.437 13.108 -8.579 1.00 87.06 93 ALA A CA 1
ATOM 829 C C . ALA A 1 93 ? 10.070 12.375 -9.767 1.00 87.06 93 ALA A C 1
ATOM 831 O O . ALA A 1 93 ? 9.797 12.709 -10.913 1.00 87.06 93 A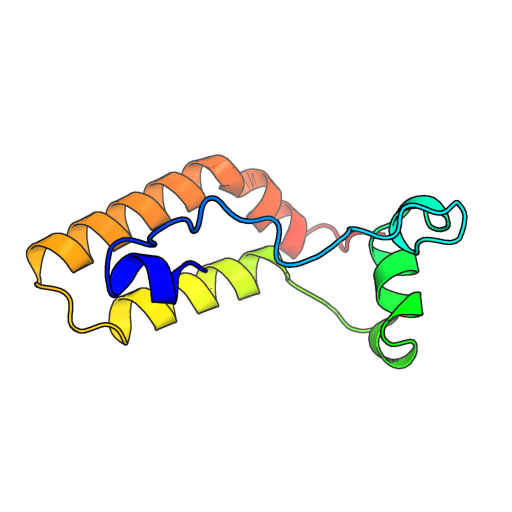LA A O 1
ATOM 832 N N . LYS A 1 94 ? 10.844 11.309 -9.516 1.00 83.00 94 LYS A N 1
ATOM 833 C CA . LYS A 1 94 ? 11.384 10.475 -10.595 1.00 83.00 94 LYS A CA 1
ATOM 834 C C . LYS A 1 94 ? 10.283 9.845 -11.434 1.00 83.00 94 LYS A C 1
ATOM 836 O O . LYS A 1 94 ? 10.432 9.847 -12.634 1.00 83.00 94 LYS A O 1
ATOM 841 N N . SER A 1 95 ? 9.165 9.397 -10.864 1.00 77.88 95 SER A N 1
ATOM 842 C CA . SER A 1 95 ? 8.063 8.867 -11.683 1.00 77.88 95 SER A CA 1
ATOM 843 C C . SER A 1 95 ? 7.372 9.917 -12.566 1.00 77.88 95 SER A C 1
ATOM 845 O O . SER A 1 95 ? 6.621 9.531 -13.451 1.00 77.88 95 SER A O 1
ATOM 847 N N . LEU A 1 96 ? 7.611 11.218 -12.338 1.00 77.19 96 LEU A N 1
ATOM 848 C CA . LEU A 1 96 ? 7.183 12.298 -13.236 1.00 77.19 96 LEU A CA 1
ATOM 849 C C . LEU A 1 96 ? 8.230 12.625 -14.315 1.00 77.19 96 LEU A C 1
ATOM 851 O O . LEU A 1 96 ? 7.856 13.072 -15.391 1.00 77.19 96 LEU A O 1
ATOM 855 N N . VAL A 1 97 ? 9.522 12.438 -14.016 1.00 69.94 97 VAL A N 1
ATOM 856 C CA . VAL A 1 97 ? 10.653 12.891 -14.857 1.00 69.94 97 VAL A CA 1
ATOM 857 C C . VAL A 1 97 ? 11.297 11.750 -15.651 1.00 69.94 97 VAL A C 1
ATOM 859 O O . VAL A 1 97 ? 11.632 11.903 -16.817 1.00 69.94 97 VAL A O 1
ATOM 862 N N . LEU A 1 98 ? 11.490 10.602 -15.011 1.00 59.44 98 LEU A N 1
ATOM 863 C CA . LEU A 1 98 ? 12.010 9.375 -15.591 1.00 59.44 98 LEU A CA 1
ATOM 864 C C . LEU A 1 98 ? 10.820 8.461 -15.868 1.00 59.44 98 LEU A C 1
ATOM 866 O O . LEU A 1 98 ? 10.264 7.850 -14.951 1.00 59.44 98 LEU A O 1
ATOM 870 N N . GLN A 1 99 ? 10.445 8.357 -17.143 1.00 56.25 99 GLN A N 1
ATOM 871 C CA . GLN A 1 99 ? 9.734 7.181 -17.634 1.00 56.25 99 GLN A CA 1
ATOM 872 C C . GLN A 1 99 ? 10.564 5.967 -17.204 1.00 56.25 99 GLN A C 1
ATOM 874 O O . GLN A 1 99 ? 11.703 5.829 -17.645 1.00 56.25 99 GLN A O 1
ATOM 879 N N . GLU A 1 100 ? 10.055 5.154 -16.274 1.00 50.12 100 GLU A N 1
ATOM 880 C CA . GLU A 1 100 ? 10.701 3.890 -15.911 1.00 50.12 100 GLU A CA 1
ATOM 881 C C . GLU A 1 100 ? 10.781 3.048 -17.198 1.00 50.12 100 GLU A C 1
ATOM 883 O O . GLU A 1 100 ? 9.765 2.530 -17.667 1.00 50.12 100 GLU A O 1
ATOM 888 N N . VAL A 1 101 ? 11.973 3.028 -17.809 1.00 45.66 101 VAL A N 1
ATOM 889 C CA . VAL A 1 101 ? 12.356 2.138 -18.913 1.00 45.66 101 VAL A CA 1
ATOM 890 C C . VAL A 1 101 ? 12.271 0.699 -18.425 1.00 45.66 101 VAL A C 1
ATOM 892 O O . VAL A 1 101 ? 12.796 0.424 -17.320 1.00 45.66 101 VAL A O 1
#

pLDDT: mean 87.59, std 10.58, range [45.66, 97.31]

Foldseek 3Di:
DLLVVLQHDDDDDPDDPDDDDDDCPDLCNVDPDPLSSVCVVPVVCSPDLDLPVVVVLVVNLVSLVPHPDDPVVSVVSVVVSVVVCVVCVVVNVCSVVPPPD

Secondary structure (DSSP, 8-state):
-HHHHHHSPPPPPSS--------TT-HHHH-SSHHHHHHHH-GGGGGS---HHHHHHHHHHHHHHHS---HHHHHHHHHHHHHHHHHHHHHHHHHHHS---